Protein AF-A0A849IX38-F1 (afdb_monomer_lite)

Sequence (169 aa):
LVGFEVRELSSGSEIPSDTDAVIIASHGSDEEQWLEMAIANGVRYIALVASHKRGVAVLSSLAIDGDLKKLIRTPAGLDIGAKTPSEVAISIIAEVISTRPSSTATKSDEDSPIEQVPKVAIDPVCAMEVAMVEGSLQLKFDGRPYYFCGTGCKKAFAANPQSYLNREP

Radius of gyration: 24.04 Å; chains: 1; bounding box: 54×32×63 Å

Secondary structure (DSSP, 8-state):
-TT-------TTPPPPTT-SEEEE-STTSSHHHHHHHHHHTT-SEEEE-S-HHHHHHHHHH--S-HHHHTTEESS-S--S---SHHHHHHHHHHHHHHTS--TT-----TT-----PPPEEE-TTT--EEE--TT--EEEETTEEEE-SSHHHHHHHHH-HHHHHT---

pLDDT: mean 87.31, std 15.07, range [36.19, 97.81]

Foldseek 3Di:
DVVDDDDDDDPPDADDLPAQEDEADPVDPCLLVSLVRCLVSVRQYAEYQDAPVVLVVSLVPHPDDPVSSVRYDPNAFDPPVDDDPVSSVVRNVVVSVVSPDPPDPPPPPPDDDPPDDADWDALLQPRDIDGPDPPFDWDDDPNDIHTHPDPVSSVVCVVPVVVSVPDDD

Structure (mmCIF, N/CA/C/O backbone):
data_AF-A0A849IX38-F1
#
_entry.id   AF-A0A849IX38-F1
#
loop_
_atom_site.group_PDB
_atom_site.id
_atom_site.type_symbol
_atom_site.label_atom_id
_atom_site.label_alt_id
_atom_site.label_comp_id
_atom_site.label_asym_id
_atom_site.label_entity_id
_atom_site.label_seq_id
_atom_site.pdbx_PDB_ins_code
_atom_site.Cartn_x
_atom_site.Cartn_y
_atom_site.Cartn_z
_atom_site.occupancy
_atom_site.B_iso_or_equiv
_atom_site.auth_seq_id
_atom_site.auth_comp_id
_atom_site.auth_asym_id
_atom_site.auth_atom_id
_atom_site.pdbx_PDB_model_num
ATOM 1 N N . LEU A 1 1 ? 2.394 -9.273 8.186 1.00 62.62 1 LEU A N 1
ATOM 2 C CA . LEU A 1 1 ? 1.545 -8.060 8.065 1.00 62.62 1 LEU A CA 1
ATOM 3 C C . LEU A 1 1 ? 0.119 -8.433 8.470 1.00 62.62 1 LEU A C 1
ATOM 5 O O . LEU A 1 1 ? -0.212 -9.606 8.363 1.00 62.62 1 LEU A O 1
ATOM 9 N N . VAL A 1 2 ? -0.725 -7.507 8.940 1.00 73.12 2 VAL A N 1
ATOM 10 C CA . VAL A 1 2 ? -2.108 -7.846 9.347 1.00 73.12 2 VAL A CA 1
ATOM 11 C C . VAL A 1 2 ? -2.858 -8.507 8.183 1.00 73.12 2 VAL A C 1
ATOM 13 O O . VAL A 1 2 ? -3.144 -7.860 7.181 1.00 73.12 2 VAL A O 1
ATOM 16 N N . GLY A 1 3 ? -3.155 -9.803 8.312 1.00 81.12 3 GLY A N 1
ATOM 17 C CA . GLY A 1 3 ? -3.887 -10.577 7.306 1.00 81.12 3 GLY A CA 1
ATOM 18 C C . GLY A 1 3 ? -3.135 -10.864 6.000 1.00 81.12 3 GLY A C 1
ATOM 19 O O . GLY A 1 3 ? -3.795 -11.212 5.029 1.00 81.12 3 GLY A O 1
ATOM 20 N N . PHE A 1 4 ? -1.805 -10.714 5.962 1.00 85.81 4 PHE A N 1
ATOM 21 C CA . PHE A 1 4 ? -0.973 -11.072 4.805 1.00 85.81 4 PHE A CA 1
ATOM 22 C C . PHE A 1 4 ? 0.234 -11.909 5.231 1.00 85.81 4 PHE A C 1
ATOM 24 O O . PHE A 1 4 ? 0.953 -11.546 6.175 1.00 85.81 4 PHE A O 1
ATOM 31 N N . GLU A 1 5 ? 0.481 -12.984 4.484 1.00 92.25 5 GLU A N 1
ATOM 32 C CA . GLU A 1 5 ? 1.773 -13.664 4.460 1.00 92.25 5 GLU A CA 1
ATOM 33 C C . GLU A 1 5 ? 2.764 -12.792 3.681 1.00 92.25 5 GLU A C 1
ATOM 35 O O . GLU A 1 5 ? 2.448 -12.291 2.605 1.00 92.25 5 GLU A O 1
ATOM 40 N N . VAL A 1 6 ? 3.947 -12.561 4.247 1.00 93.00 6 VAL A N 1
ATOM 41 C CA . VAL A 1 6 ? 4.982 -11.730 3.622 1.00 93.00 6 VAL A CA 1
ATOM 42 C C . VAL A 1 6 ? 6.140 -12.636 3.254 1.00 93.00 6 VAL A C 1
ATOM 44 O O . VAL A 1 6 ? 6.674 -13.323 4.124 1.00 93.00 6 VAL A O 1
ATOM 47 N N . ARG A 1 7 ? 6.525 -12.617 1.980 1.00 94.44 7 ARG A N 1
ATOM 48 C CA . ARG A 1 7 ? 7.670 -13.357 1.450 1.00 94.44 7 ARG A CA 1
ATOM 49 C C . ARG A 1 7 ? 8.650 -12.350 0.856 1.00 94.44 7 ARG A C 1
ATOM 51 O O . ARG A 1 7 ? 8.250 -11.496 0.071 1.00 94.44 7 ARG A O 1
ATOM 58 N N . GLU A 1 8 ? 9.910 -12.426 1.266 1.00 93.31 8 GLU A N 1
ATOM 59 C CA . GLU A 1 8 ? 10.985 -11.637 0.665 1.00 93.31 8 GLU A CA 1
ATOM 60 C C . GLU A 1 8 ? 11.523 -12.392 -0.550 1.00 93.31 8 GLU A C 1
ATOM 62 O O . GLU A 1 8 ? 11.800 -13.590 -0.467 1.00 93.31 8 GLU A O 1
ATOM 67 N N . LEU A 1 9 ? 11.635 -11.698 -1.680 1.00 92.00 9 LEU A N 1
ATOM 68 C CA . LEU A 1 9 ? 12.158 -12.254 -2.921 1.00 92.00 9 LEU A CA 1
ATOM 69 C C . LEU A 1 9 ? 13.477 -11.569 -3.261 1.00 92.00 9 LEU A C 1
ATOM 71 O O . LEU A 1 9 ? 13.634 -10.362 -3.079 1.00 92.00 9 LEU A O 1
ATOM 75 N N . SER A 1 10 ? 14.416 -12.352 -3.774 1.00 88.25 10 SER A N 1
ATOM 76 C CA . SER A 1 10 ? 15.706 -11.882 -4.274 1.00 88.25 10 SER A CA 1
ATOM 77 C C . SER A 1 10 ? 15.795 -12.075 -5.784 1.00 88.25 10 SER A C 1
ATOM 79 O O . SER A 1 10 ? 15.059 -12.883 -6.360 1.00 88.25 10 SER A O 1
ATOM 81 N N . SER A 1 11 ? 16.691 -11.332 -6.436 1.00 83.44 11 SER A N 1
ATOM 82 C CA . SER A 1 11 ? 16.902 -11.386 -7.885 1.00 83.44 11 SER A CA 1
ATOM 83 C C . SER A 1 11 ? 17.037 -12.826 -8.395 1.00 83.44 11 SER A C 1
ATOM 85 O O . SER A 1 11 ? 17.760 -13.639 -7.819 1.00 83.44 11 SER A O 1
ATOM 87 N N . GLY A 1 12 ? 16.327 -13.137 -9.482 1.00 81.69 12 GLY A N 1
ATOM 88 C CA . GLY A 1 12 ? 16.260 -14.484 -10.057 1.00 81.69 12 GLY A CA 1
ATOM 89 C C . GLY A 1 12 ? 15.196 -15.403 -9.444 1.00 81.69 12 GLY A C 1
ATOM 90 O O . GLY A 1 12 ? 15.029 -16.518 -9.932 1.00 81.69 12 GLY A O 1
ATOM 91 N N . SER A 1 13 ? 14.465 -14.957 -8.418 1.00 89.06 13 SER A N 1
ATOM 92 C CA . SER A 1 13 ? 13.281 -15.667 -7.917 1.00 89.06 13 SER A CA 1
ATOM 93 C C . SER A 1 13 ? 12.065 -15.417 -8.816 1.00 89.06 13 SER A C 1
ATOM 95 O O . SER A 1 13 ? 11.981 -14.399 -9.500 1.00 89.06 13 SER A O 1
ATOM 97 N N . GLU A 1 14 ? 11.094 -16.326 -8.780 1.00 92.25 14 GLU A N 1
ATOM 98 C CA . GLU A 1 14 ? 9.798 -16.147 -9.441 1.00 92.25 14 GLU A CA 1
ATOM 99 C C . GLU A 1 14 ? 8.768 -15.540 -8.479 1.00 92.25 14 GLU A C 1
ATOM 101 O O . GLU A 1 14 ? 8.867 -15.702 -7.260 1.00 92.25 14 GLU A O 1
ATOM 106 N N . ILE A 1 15 ? 7.755 -14.860 -9.027 1.00 94.69 15 ILE A N 1
ATOM 107 C CA . ILE A 1 15 ? 6.598 -14.386 -8.257 1.00 94.69 15 ILE A CA 1
ATOM 108 C C . ILE A 1 15 ? 5.614 -15.556 -8.099 1.00 94.69 15 ILE A C 1
ATOM 110 O O . ILE A 1 15 ? 5.113 -16.055 -9.108 1.00 94.69 15 ILE A O 1
ATOM 114 N N . PRO A 1 16 ? 5.293 -15.992 -6.866 1.00 94.12 16 PRO A N 1
ATOM 115 C CA . PRO A 1 16 ? 4.299 -17.037 -6.645 1.00 94.12 16 PRO A CA 1
ATOM 116 C C . PRO A 1 16 ? 2.929 -16.673 -7.232 1.00 94.12 16 PRO A C 1
ATOM 118 O O . PRO A 1 16 ? 2.486 -15.529 -7.129 1.00 94.12 16 PRO A O 1
ATOM 121 N N . SER A 1 17 ? 2.213 -17.647 -7.795 1.00 91.06 17 SER A N 1
ATOM 122 C CA . SER A 1 17 ? 0.907 -17.417 -8.435 1.00 91.06 17 SER A CA 1
ATOM 123 C C . SER A 1 17 ? -0.204 -16.979 -7.469 1.00 91.06 17 SER A C 1
ATOM 125 O O . SER A 1 17 ? -1.232 -16.479 -7.910 1.00 91.06 17 SER A O 1
ATOM 127 N N . ASP A 1 18 ? -0.025 -17.191 -6.161 1.00 92.06 18 ASP A N 1
ATOM 128 C CA . ASP A 1 18 ? -0.932 -16.752 -5.092 1.00 92.06 18 ASP A CA 1
ATOM 129 C C . ASP A 1 18 ? -0.657 -15.310 -4.620 1.00 92.06 18 ASP A C 1
ATOM 131 O O . ASP A 1 18 ? -1.227 -14.859 -3.628 1.00 92.06 18 ASP A O 1
ATOM 135 N N . THR A 1 19 ? 0.217 -14.572 -5.311 1.00 94.62 19 THR A N 1
ATOM 136 C CA . THR A 1 19 ? 0.629 -13.226 -4.899 1.00 94.62 19 THR A CA 1
ATOM 137 C C . THR A 1 19 ? -0.455 -12.186 -5.176 1.00 94.62 19 THR A C 1
ATOM 139 O O . THR A 1 19 ? -0.725 -11.813 -6.317 1.00 94.62 19 THR A O 1
ATOM 142 N N . ASP A 1 20 ? -1.022 -11.632 -4.105 1.00 91.62 20 ASP A N 1
ATOM 143 C CA . ASP A 1 20 ? -2.007 -10.551 -4.191 1.00 91.62 20 ASP A CA 1
ATOM 144 C C . ASP A 1 20 ? -1.383 -9.177 -4.485 1.00 91.62 20 ASP A C 1
ATOM 146 O O . ASP A 1 20 ? -2.031 -8.318 -5.092 1.00 91.62 20 ASP A O 1
ATOM 150 N N . ALA A 1 21 ? -0.155 -8.955 -4.011 1.00 94.75 21 ALA A N 1
ATOM 151 C CA . ALA A 1 21 ? 0.528 -7.669 -4.043 1.00 94.75 21 ALA A CA 1
ATOM 152 C C . ALA A 1 21 ? 2.050 -7.837 -4.157 1.00 94.75 21 ALA A C 1
ATOM 154 O O . ALA A 1 21 ? 2.641 -8.644 -3.443 1.00 94.75 21 ALA A O 1
ATOM 155 N N . VAL A 1 22 ? 2.682 -7.017 -4.996 1.00 96.69 22 VAL A N 1
ATOM 156 C CA . VAL A 1 22 ? 4.139 -6.898 -5.130 1.00 96.69 22 VAL A CA 1
ATOM 157 C C . VAL A 1 22 ? 4.556 -5.474 -4.778 1.00 96.69 22 VAL A C 1
ATOM 159 O O . VAL A 1 22 ? 4.027 -4.500 -5.318 1.00 96.69 22 VAL A O 1
ATOM 162 N N . ILE A 1 23 ? 5.514 -5.359 -3.859 1.00 96.75 23 ILE A N 1
ATOM 163 C CA . ILE A 1 23 ? 6.077 -4.088 -3.397 1.00 96.75 23 ILE A CA 1
ATOM 164 C C . ILE A 1 23 ? 7.583 -4.145 -3.628 1.00 96.75 23 ILE A C 1
ATOM 166 O O . ILE A 1 23 ? 8.271 -4.982 -3.048 1.00 96.75 23 ILE A O 1
ATOM 170 N N . ILE A 1 24 ? 8.095 -3.246 -4.461 1.00 96.38 24 ILE A N 1
ATOM 171 C CA . ILE A 1 24 ? 9.511 -3.194 -4.825 1.00 96.38 24 ILE A CA 1
ATOM 172 C C . ILE A 1 24 ? 10.176 -2.079 -4.026 1.00 96.38 24 ILE A C 1
ATOM 174 O O . ILE A 1 24 ? 9.831 -0.906 -4.171 1.00 96.38 24 ILE A O 1
ATOM 178 N N . ALA A 1 25 ? 11.131 -2.456 -3.177 1.00 93.88 25 ALA A N 1
ATOM 179 C CA . ALA A 1 25 ? 11.898 -1.549 -2.321 1.00 93.88 25 ALA A CA 1
ATOM 180 C C . ALA A 1 25 ? 13.416 -1.794 -2.426 1.00 93.88 25 ALA A C 1
ATOM 182 O O . ALA A 1 25 ? 14.148 -1.640 -1.451 1.00 93.88 25 ALA A O 1
ATOM 183 N N . SER A 1 26 ? 13.897 -2.203 -3.605 1.00 85.31 26 SER A N 1
ATOM 184 C CA . SER A 1 26 ? 15.298 -2.591 -3.834 1.00 85.31 26 SER A CA 1
ATOM 185 C C . SER A 1 26 ? 16.253 -1.412 -4.048 1.00 85.31 26 SER A C 1
ATOM 187 O O . SER A 1 26 ? 17.461 -1.612 -4.157 1.00 85.31 26 SER A O 1
ATOM 189 N N . HIS A 1 27 ? 15.743 -0.177 -4.094 1.00 82.69 27 HIS A N 1
ATOM 190 C CA . HIS A 1 27 ? 16.533 1.043 -4.264 1.00 82.69 27 HIS A CA 1
ATOM 191 C C . HIS A 1 27 ? 17.410 1.079 -5.532 1.00 82.69 27 HIS A C 1
ATOM 193 O O . HIS A 1 27 ? 18.303 1.928 -5.618 1.00 82.69 27 HIS A O 1
ATOM 199 N N . GLY A 1 28 ? 17.077 0.330 -6.590 1.00 78.62 28 GLY A N 1
ATOM 200 C CA . GLY A 1 28 ? 17.652 0.493 -7.945 1.00 78.62 28 GLY A CA 1
ATOM 201 C C . GLY A 1 28 ? 18.206 -0.757 -8.581 1.00 78.62 28 GLY A C 1
ATOM 202 O O . GLY A 1 28 ? 18.700 -0.692 -9.701 1.00 78.62 28 GLY A O 1
ATOM 203 N N . SER A 1 29 ? 18.125 -1.872 -7.873 1.00 83.25 29 SER A N 1
ATOM 204 C CA . SER A 1 29 ? 18.523 -3.169 -8.396 1.00 83.25 29 SER A CA 1
ATOM 205 C C . SER A 1 29 ? 17.298 -3.882 -8.954 1.00 83.25 29 SER A C 1
ATOM 207 O O . SER A 1 29 ? 16.342 -4.124 -8.212 1.00 83.25 29 SER A O 1
ATOM 209 N N . ASP A 1 30 ? 17.342 -4.201 -10.248 1.00 86.00 30 ASP A N 1
ATOM 210 C CA . ASP A 1 30 ? 16.369 -5.034 -10.967 1.00 86.00 30 ASP A CA 1
ATOM 211 C C . ASP A 1 30 ? 14.899 -4.557 -10.878 1.00 86.00 30 ASP A C 1
ATOM 213 O O . ASP A 1 30 ? 13.972 -5.347 -11.052 1.00 86.00 30 ASP A O 1
ATOM 217 N N . GLU A 1 31 ? 14.661 -3.265 -10.608 1.00 92.94 31 GLU A N 1
ATOM 218 C CA . GLU A 1 31 ? 13.316 -2.698 -10.405 1.00 92.94 31 GLU A CA 1
ATOM 219 C C . GLU A 1 31 ? 12.434 -2.892 -11.646 1.00 92.94 31 GLU A C 1
ATOM 221 O O . GLU A 1 31 ? 11.286 -3.321 -11.529 1.00 92.94 31 GLU A O 1
ATOM 226 N N . GLU A 1 32 ? 12.978 -2.640 -12.838 1.00 94.12 32 GLU A N 1
ATOM 227 C CA . GLU A 1 32 ? 12.268 -2.804 -14.104 1.00 94.12 32 GLU A CA 1
ATOM 228 C C . GLU A 1 32 ? 11.833 -4.249 -14.345 1.00 94.12 32 GLU A C 1
ATOM 230 O O . GLU A 1 32 ? 10.673 -4.502 -14.667 1.00 94.12 32 GLU A O 1
ATOM 235 N N . GLN A 1 33 ? 12.737 -5.204 -14.115 1.00 93.19 33 GLN A N 1
ATOM 236 C CA . GLN A 1 33 ? 12.457 -6.624 -14.314 1.00 93.19 33 GLN A CA 1
ATOM 237 C C . GLN A 1 33 ? 11.328 -7.106 -13.392 1.00 93.19 33 GLN A C 1
ATOM 239 O O . GLN A 1 33 ? 10.430 -7.823 -13.837 1.00 93.19 33 GLN A O 1
ATOM 244 N N . TRP A 1 34 ? 11.338 -6.693 -12.122 1.00 95.06 34 TRP A N 1
ATOM 245 C CA . TRP A 1 34 ? 10.281 -7.043 -11.171 1.00 95.06 34 TRP A CA 1
ATOM 246 C C . TRP A 1 34 ? 8.930 -6.423 -11.534 1.00 95.06 34 TRP A C 1
ATOM 248 O O . TRP A 1 34 ? 7.903 -7.092 -11.408 1.00 95.06 34 TRP A O 1
ATOM 258 N N . LEU A 1 35 ? 8.916 -5.172 -12.007 1.00 96.00 35 LEU A N 1
ATOM 259 C CA . LEU A 1 35 ? 7.692 -4.497 -12.447 1.00 96.00 35 LEU A CA 1
ATOM 260 C C . LEU A 1 35 ? 7.066 -5.201 -13.654 1.00 96.00 35 LEU A C 1
ATOM 262 O O . LEU A 1 35 ? 5.869 -5.490 -13.649 1.00 96.00 35 LEU A O 1
ATOM 266 N N . GLU A 1 36 ? 7.874 -5.521 -14.664 1.00 95.31 36 GLU A N 1
ATOM 267 C CA . GLU A 1 36 ? 7.417 -6.230 -15.862 1.00 95.31 36 GLU A CA 1
ATOM 268 C C . GLU A 1 36 ? 6.914 -7.640 -15.522 1.00 95.31 36 GLU A C 1
ATOM 270 O O . GLU A 1 36 ? 5.844 -8.044 -15.981 1.00 95.31 36 GLU A O 1
ATOM 275 N N . MET A 1 37 ? 7.625 -8.361 -14.648 1.00 95.25 37 MET A N 1
ATOM 276 C CA . MET A 1 37 ? 7.223 -9.693 -14.193 1.00 95.25 37 MET A CA 1
ATOM 277 C C . MET A 1 37 ? 5.910 -9.667 -13.400 1.00 95.25 37 MET A C 1
ATOM 279 O O . MET A 1 37 ? 5.061 -10.539 -13.588 1.00 95.25 37 MET A O 1
ATOM 283 N N . ALA A 1 38 ? 5.710 -8.677 -12.526 1.00 96.12 38 ALA A N 1
ATOM 284 C CA . ALA A 1 38 ? 4.476 -8.549 -11.755 1.00 96.12 38 ALA A CA 1
ATOM 285 C C . ALA A 1 38 ? 3.266 -8.263 -12.661 1.00 96.12 38 ALA A C 1
ATOM 287 O O . ALA A 1 38 ? 2.199 -8.846 -12.464 1.00 96.12 38 ALA A O 1
ATOM 288 N N . ILE A 1 39 ? 3.446 -7.430 -13.693 1.00 95.88 39 ILE A N 1
ATOM 289 C CA . ILE A 1 39 ? 2.411 -7.166 -14.702 1.00 95.88 39 ILE A CA 1
ATOM 290 C C . ILE A 1 39 ? 2.105 -8.428 -15.507 1.00 95.88 39 ILE A C 1
ATOM 292 O O . ILE A 1 39 ? 0.937 -8.773 -15.676 1.00 95.88 39 ILE A O 1
ATOM 296 N N . ALA A 1 40 ? 3.135 -9.140 -15.972 1.00 94.31 40 ALA A N 1
ATOM 297 C CA . ALA A 1 40 ? 2.970 -10.367 -16.749 1.00 94.31 40 ALA A CA 1
ATOM 298 C C . ALA A 1 40 ? 2.216 -11.462 -15.971 1.00 94.31 40 ALA A C 1
ATOM 300 O O . ALA A 1 40 ? 1.430 -12.202 -16.560 1.00 94.31 40 ALA A O 1
ATOM 301 N N . ASN A 1 41 ? 2.405 -11.528 -14.650 1.00 95.12 41 ASN A N 1
ATOM 302 C CA . ASN A 1 41 ? 1.683 -12.446 -13.764 1.00 95.12 41 ASN A CA 1
ATOM 303 C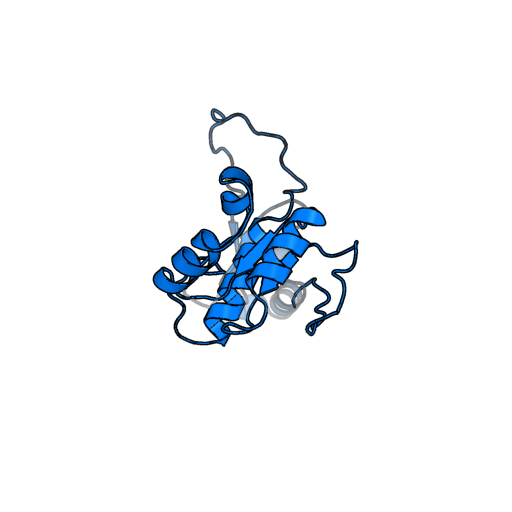 C . ASN A 1 41 ? 0.289 -11.945 -13.345 1.00 95.12 41 ASN A C 1
ATOM 305 O O . ASN A 1 41 ? -0.406 -12.631 -12.599 1.00 95.12 41 ASN A O 1
ATOM 309 N N . GLY A 1 42 ? -0.137 -10.762 -13.800 1.00 93.50 42 GLY A N 1
ATOM 310 C CA . GLY A 1 42 ? -1.451 -10.209 -13.475 1.00 93.50 42 GLY A CA 1
ATOM 311 C C . GLY A 1 42 ? -1.633 -9.889 -11.990 1.00 93.50 42 GLY A C 1
ATOM 312 O O . GLY A 1 42 ? -2.751 -9.977 -11.476 1.00 93.50 42 GLY A O 1
ATOM 313 N N . VAL A 1 43 ? -0.551 -9.535 -11.286 1.00 94.88 43 VAL A N 1
ATOM 314 C CA . VAL A 1 43 ? -0.614 -9.169 -9.865 1.00 94.88 43 VAL A CA 1
ATOM 315 C C . VAL A 1 43 ? -1.522 -7.950 -9.695 1.00 94.88 43 VAL A C 1
ATOM 317 O O . VAL A 1 43 ? -1.387 -6.947 -10.394 1.00 94.88 43 VAL A O 1
ATOM 320 N N . ARG A 1 44 ? -2.457 -8.026 -8.741 1.00 91.44 44 ARG A N 1
ATOM 321 C CA . ARG A 1 44 ? -3.507 -7.005 -8.569 1.00 91.44 44 ARG A CA 1
ATOM 322 C C . ARG A 1 44 ? -2.974 -5.665 -8.081 1.00 91.44 44 ARG A C 1
ATOM 324 O O . ARG A 1 44 ? -3.509 -4.621 -8.441 1.00 91.44 44 ARG A O 1
ATOM 331 N N . TYR A 1 45 ? -1.958 -5.705 -7.230 1.00 94.88 45 TYR A N 1
ATOM 332 C CA . TYR A 1 45 ? -1.330 -4.521 -6.673 1.00 94.88 45 TYR A CA 1
ATOM 333 C C . TYR A 1 45 ? 0.171 -4.554 -6.946 1.00 94.88 45 TYR A C 1
ATOM 335 O O . TYR A 1 45 ? 0.865 -5.462 -6.495 1.00 94.88 45 TYR A O 1
ATOM 343 N N . ILE A 1 46 ? 0.676 -3.554 -7.664 1.00 97.31 46 ILE A N 1
ATOM 344 C CA . ILE A 1 46 ? 2.090 -3.441 -8.027 1.00 97.31 46 ILE A CA 1
ATOM 345 C C . ILE A 1 46 ? 2.550 -2.047 -7.620 1.00 97.31 46 ILE A C 1
ATOM 347 O O . ILE A 1 46 ? 1.993 -1.055 -8.091 1.00 97.31 46 ILE A O 1
ATOM 351 N N . ALA A 1 47 ? 3.544 -1.951 -6.739 1.00 97.50 47 ALA A N 1
ATOM 352 C CA . ALA A 1 47 ? 4.018 -0.661 -6.251 1.00 97.50 47 ALA A CA 1
ATOM 353 C C . ALA A 1 47 ? 5.541 -0.578 -6.144 1.00 97.50 47 ALA A C 1
ATOM 355 O O . ALA A 1 47 ? 6.211 -1.537 -5.763 1.00 97.50 47 ALA A O 1
ATOM 356 N N . LEU A 1 48 ? 6.071 0.611 -6.428 1.00 97.81 48 LEU A N 1
ATOM 357 C CA . LEU A 1 48 ? 7.486 0.948 -6.324 1.00 97.81 48 LEU A CA 1
ATOM 358 C C . LEU A 1 48 ? 7.708 1.986 -5.219 1.00 97.81 48 LEU A C 1
ATOM 360 O O . LEU A 1 48 ? 7.217 3.120 -5.293 1.00 97.81 48 LEU A O 1
ATOM 364 N N . VAL A 1 49 ? 8.510 1.614 -4.220 1.00 96.62 49 VAL A N 1
ATOM 365 C CA . VAL A 1 49 ? 8.954 2.496 -3.137 1.00 96.62 49 VAL A CA 1
ATOM 366 C C . VAL A 1 49 ? 10.067 3.407 -3.658 1.00 96.62 49 VAL A C 1
ATOM 368 O O . VAL A 1 49 ? 11.251 3.077 -3.637 1.00 96.62 49 VAL A O 1
ATOM 371 N N . ALA A 1 50 ? 9.677 4.582 -4.142 1.00 94.81 50 ALA A N 1
ATOM 372 C CA . ALA A 1 50 ? 10.582 5.584 -4.688 1.00 94.81 50 ALA A CA 1
ATOM 373 C C . ALA A 1 50 ? 10.009 6.996 -4.506 1.00 94.81 50 ALA A C 1
ATOM 375 O O . ALA A 1 50 ? 8.809 7.175 -4.317 1.00 94.81 50 ALA A O 1
ATOM 376 N N . SER A 1 51 ? 10.860 8.021 -4.601 1.00 92.69 51 SER A N 1
ATOM 377 C CA . SER A 1 51 ? 10.382 9.405 -4.715 1.00 92.69 51 SER A CA 1
ATOM 378 C C . SER A 1 51 ? 9.671 9.621 -6.053 1.00 92.69 51 SER A C 1
ATOM 380 O O . SER A 1 51 ? 9.986 8.937 -7.024 1.00 92.69 51 SER A O 1
ATOM 382 N N . HIS A 1 52 ? 8.794 10.625 -6.155 1.00 92.75 52 HIS A N 1
ATOM 383 C CA . HIS A 1 52 ? 8.098 10.952 -7.411 1.00 92.75 52 HIS A CA 1
ATOM 384 C C . HIS A 1 52 ? 9.045 11.060 -8.613 1.00 92.75 52 HIS A C 1
ATOM 386 O O . HIS A 1 52 ? 8.815 10.447 -9.651 1.00 92.75 52 HIS A O 1
ATOM 392 N N . LYS A 1 53 ? 10.150 11.801 -8.459 1.00 94.94 53 LYS A N 1
ATOM 393 C CA . LYS A 1 53 ? 11.144 11.983 -9.527 1.00 94.94 53 LYS A CA 1
ATOM 394 C C . LYS A 1 53 ? 11.718 10.645 -9.998 1.00 94.94 53 LYS A C 1
ATOM 396 O O . LYS A 1 53 ? 11.886 10.435 -11.194 1.00 94.94 53 LYS A O 1
ATOM 401 N N . ARG A 1 54 ? 12.039 9.760 -9.054 1.00 94.38 54 ARG A N 1
ATOM 402 C CA . ARG A 1 54 ? 12.620 8.452 -9.348 1.00 94.38 54 ARG A CA 1
ATOM 403 C C . ARG A 1 54 ? 11.583 7.496 -9.933 1.00 94.38 54 ARG A C 1
ATOM 405 O O . ARG A 1 54 ? 11.884 6.850 -10.925 1.00 94.38 54 ARG A O 1
ATOM 412 N N . GLY A 1 55 ? 10.375 7.459 -9.379 1.00 95.06 55 GLY A N 1
ATOM 413 C CA . GLY A 1 55 ? 9.273 6.659 -9.908 1.00 95.06 55 GLY A CA 1
ATOM 414 C C . GLY A 1 55 ? 8.986 6.985 -11.372 1.00 95.06 55 GLY A C 1
ATOM 415 O O . GLY A 1 55 ? 8.938 6.085 -12.201 1.00 95.06 55 GLY A O 1
ATOM 416 N N . VAL A 1 56 ? 8.920 8.274 -11.726 1.00 94.81 56 VAL A N 1
ATOM 417 C CA . VAL A 1 56 ? 8.761 8.712 -13.125 1.00 94.81 56 VAL A CA 1
ATOM 418 C C . VAL A 1 56 ? 9.917 8.235 -14.008 1.00 94.81 56 VAL A C 1
ATOM 420 O O . VAL A 1 56 ? 9.678 7.797 -15.132 1.00 94.81 56 VAL A O 1
ATOM 423 N N . ALA A 1 57 ? 11.158 8.300 -13.517 1.00 95.12 57 ALA A N 1
ATOM 424 C CA . ALA A 1 57 ? 12.323 7.842 -14.271 1.00 95.12 57 ALA A CA 1
ATOM 425 C C . ALA A 1 57 ? 12.269 6.330 -14.553 1.00 95.12 57 ALA A C 1
ATOM 427 O O . ALA A 1 57 ? 12.440 5.937 -15.703 1.00 95.12 57 ALA A O 1
ATOM 428 N N . VAL A 1 58 ? 11.955 5.513 -13.541 1.00 95.62 58 VAL A N 1
ATOM 429 C CA . VAL A 1 58 ? 11.816 4.052 -13.687 1.00 95.62 58 VAL A CA 1
ATOM 430 C C . VAL A 1 58 ? 10.643 3.709 -14.606 1.00 95.62 58 VAL A C 1
ATOM 432 O O . VAL A 1 58 ? 10.793 2.952 -15.552 1.00 95.62 58 VAL A O 1
ATOM 435 N N . LEU A 1 59 ? 9.472 4.329 -14.432 1.00 95.69 59 LEU A N 1
ATOM 436 C CA . LEU A 1 59 ? 8.342 4.085 -15.338 1.00 95.69 59 LEU A CA 1
ATOM 437 C C . LEU A 1 59 ? 8.660 4.462 -16.792 1.00 95.69 59 LEU A C 1
ATOM 439 O O . LEU A 1 59 ? 8.153 3.837 -17.726 1.00 95.69 59 LEU A O 1
ATOM 443 N N . SER A 1 60 ? 9.501 5.475 -17.004 1.00 94.50 60 SER A N 1
ATOM 444 C CA . SER A 1 60 ? 9.924 5.887 -18.344 1.00 94.50 60 SER A CA 1
ATOM 445 C C . SER A 1 60 ? 10.885 4.888 -18.996 1.00 94.50 60 SER A C 1
ATOM 447 O O . SER A 1 60 ? 10.856 4.779 -20.219 1.00 94.50 60 SER A O 1
ATOM 449 N N . SER A 1 61 ? 11.689 4.149 -18.218 1.00 94.06 61 SER A N 1
ATOM 450 C CA . SER A 1 61 ? 12.616 3.129 -18.735 1.00 94.06 61 SER A CA 1
ATOM 451 C C . SER A 1 61 ? 11.938 1.800 -19.087 1.00 94.06 61 SER A C 1
ATOM 453 O O . SER A 1 61 ? 12.465 1.083 -19.934 1.00 94.06 61 SER A O 1
ATOM 455 N N . LEU A 1 62 ? 10.770 1.487 -18.506 1.00 94.81 62 LEU A N 1
ATOM 456 C CA . LEU A 1 62 ? 10.052 0.231 -18.780 1.00 94.81 62 LEU A CA 1
ATOM 457 C C . LEU A 1 62 ? 9.653 0.088 -20.254 1.00 94.81 62 LEU A C 1
ATOM 459 O O . LEU A 1 62 ? 9.052 1.004 -20.836 1.00 94.81 62 LEU A O 1
ATOM 463 N N . ALA A 1 63 ? 9.868 -1.106 -20.807 1.00 91.38 63 ALA A N 1
ATOM 464 C CA . ALA A 1 63 ? 9.564 -1.456 -22.194 1.00 91.38 63 ALA A CA 1
ATOM 465 C C . ALA A 1 63 ? 8.140 -2.024 -22.361 1.00 91.38 63 ALA A C 1
ATOM 467 O O . ALA A 1 63 ? 7.913 -2.977 -23.105 1.00 91.38 63 ALA A O 1
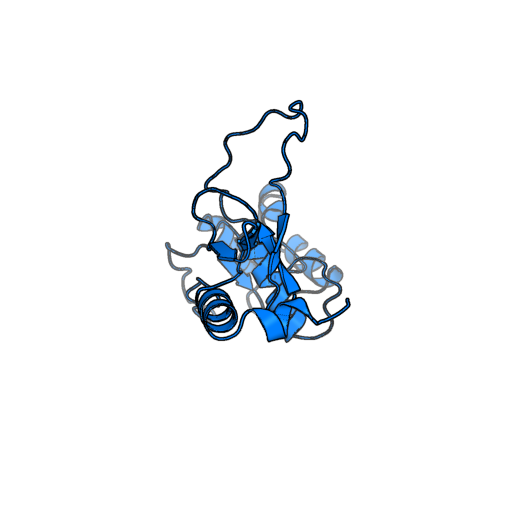ATOM 468 N N . ILE A 1 64 ? 7.166 -1.429 -21.667 1.00 92.81 64 ILE A N 1
ATOM 469 C CA . ILE A 1 64 ? 5.758 -1.855 -21.664 1.00 92.81 64 ILE A CA 1
ATOM 470 C C . ILE A 1 64 ? 4.826 -0.748 -22.153 1.00 92.81 64 ILE A C 1
ATOM 472 O O . ILE A 1 64 ? 5.185 0.433 -22.164 1.00 92.81 64 ILE A O 1
ATOM 476 N N . ASP A 1 65 ? 3.608 -1.138 -22.524 1.00 92.62 65 ASP A N 1
ATOM 477 C CA . ASP A 1 65 ? 2.562 -0.213 -22.951 1.00 92.62 65 ASP A CA 1
ATOM 478 C C . ASP A 1 65 ? 2.208 0.827 -21.869 1.00 92.62 65 ASP A C 1
ATOM 480 O O . ASP A 1 65 ? 2.259 0.558 -20.666 1.00 92.62 65 ASP A O 1
ATOM 484 N N . GLY A 1 66 ? 1.838 2.034 -22.304 1.00 90.56 66 GLY A N 1
ATOM 485 C CA . GLY A 1 66 ? 1.523 3.152 -21.417 1.00 90.56 66 GLY A CA 1
ATOM 486 C C . GLY A 1 66 ? 0.329 2.901 -20.493 1.00 90.56 66 GLY A C 1
ATOM 487 O O . GLY A 1 66 ? 0.330 3.402 -19.368 1.00 90.56 66 GLY A O 1
ATOM 488 N N . ASP A 1 67 ? -0.660 2.113 -20.914 1.00 93.00 67 ASP A N 1
ATOM 489 C CA . ASP A 1 67 ? -1.792 1.745 -20.062 1.00 93.00 67 ASP A CA 1
ATOM 490 C C . ASP A 1 67 ? -1.380 0.740 -18.984 1.00 93.00 67 ASP A C 1
ATOM 492 O O . ASP A 1 67 ? -1.822 0.859 -17.842 1.00 93.00 67 ASP A O 1
ATOM 496 N N . LEU A 1 68 ? -0.454 -0.174 -19.292 1.00 93.88 68 LEU A N 1
ATOM 497 C CA . LEU A 1 68 ? 0.115 -1.087 -18.296 1.00 93.88 68 LEU A CA 1
ATOM 498 C C . LEU A 1 68 ? 0.938 -0.335 -17.243 1.00 93.88 68 LEU A C 1
ATOM 500 O O . LEU A 1 68 ? 0.873 -0.671 -16.062 1.00 93.88 68 LEU A O 1
ATOM 504 N N . LYS A 1 69 ? 1.642 0.740 -17.626 1.00 95.12 69 LYS A N 1
ATOM 505 C CA . LYS A 1 69 ? 2.369 1.596 -16.667 1.00 95.12 69 LYS A CA 1
ATOM 506 C C . LYS A 1 69 ? 1.447 2.220 -15.616 1.00 95.12 69 LYS A C 1
ATOM 508 O O . LYS A 1 69 ? 1.885 2.425 -14.489 1.00 95.12 69 LYS A O 1
ATOM 513 N N . LYS A 1 70 ? 0.174 2.485 -15.944 1.00 94.19 70 LYS A N 1
ATOM 514 C CA . LYS A 1 70 ? -0.815 3.043 -14.998 1.00 94.19 70 LYS A CA 1
ATOM 515 C C . LYS A 1 70 ? -1.198 2.066 -13.883 1.00 94.19 70 LYS A C 1
ATOM 517 O O . LYS A 1 70 ? -1.752 2.498 -12.877 1.00 94.19 70 LYS A O 1
ATOM 522 N N . LEU A 1 71 ? -0.918 0.771 -14.051 1.00 94.25 71 LEU A N 1
ATOM 523 C CA . LEU A 1 71 ? -1.148 -0.243 -13.019 1.00 94.25 71 LEU A CA 1
ATOM 524 C C . LEU A 1 71 ? -0.096 -0.182 -11.900 1.00 94.25 71 LEU A C 1
ATOM 526 O O . LEU A 1 71 ? -0.336 -0.698 -10.810 1.00 94.25 71 LEU A O 1
ATOM 530 N N . ILE A 1 72 ? 1.054 0.453 -12.153 1.00 96.81 72 ILE A N 1
ATOM 531 C CA . ILE A 1 72 ? 2.144 0.581 -11.188 1.00 96.81 72 ILE A CA 1
ATOM 532 C C . ILE A 1 72 ? 1.927 1.829 -10.333 1.00 96.81 72 ILE A C 1
ATOM 534 O O . ILE A 1 72 ? 1.854 2.950 -10.839 1.00 96.81 72 ILE A O 1
ATOM 538 N N . ARG A 1 73 ? 1.903 1.650 -9.012 1.00 96.44 73 ARG A N 1
ATOM 539 C CA . ARG A 1 73 ? 1.820 2.753 -8.050 1.00 96.44 73 ARG A CA 1
ATOM 540 C C . ARG A 1 73 ? 3.207 3.246 -7.662 1.00 96.44 73 ARG A C 1
ATOM 542 O O . ARG A 1 73 ? 4.032 2.481 -7.164 1.00 96.44 73 ARG A O 1
ATOM 549 N N . THR A 1 74 ? 3.478 4.530 -7.876 1.00 95.81 74 THR A N 1
ATOM 550 C CA . THR A 1 74 ? 4.712 5.163 -7.401 1.00 95.81 74 THR A CA 1
ATOM 551 C C . THR A 1 74 ? 4.503 6.664 -7.147 1.00 95.81 74 THR A C 1
ATOM 553 O O . THR A 1 74 ? 4.010 7.363 -8.038 1.00 95.81 74 THR A O 1
ATOM 556 N N . PRO A 1 75 ? 4.877 7.195 -5.967 1.00 95.69 75 PRO A N 1
ATOM 557 C CA . PRO A 1 75 ? 5.377 6.494 -4.779 1.00 95.69 75 PRO A CA 1
ATOM 558 C C . PRO A 1 75 ? 4.388 5.458 -4.234 1.00 95.69 75 PRO A C 1
ATOM 560 O O . PRO A 1 75 ? 3.182 5.625 -4.372 1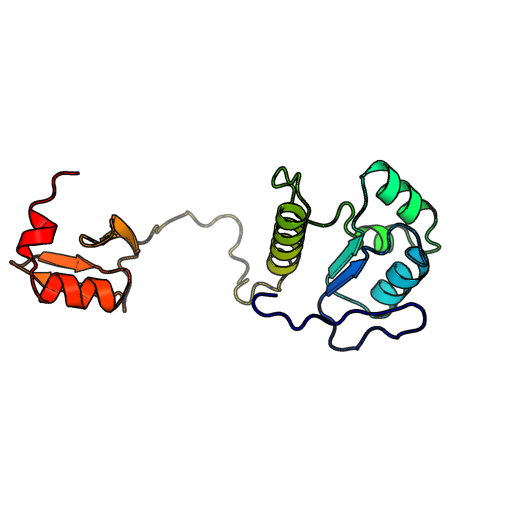.00 95.69 75 PRO A O 1
ATOM 563 N N . ALA A 1 76 ? 4.901 4.374 -3.656 1.00 96.38 76 ALA A N 1
ATOM 564 C CA . ALA A 1 76 ? 4.065 3.376 -2.998 1.00 96.38 76 ALA A CA 1
ATOM 565 C C . ALA A 1 76 ? 3.448 3.936 -1.705 1.00 96.38 76 ALA A C 1
ATOM 567 O O . ALA A 1 76 ? 4.145 4.563 -0.903 1.00 96.38 76 ALA A O 1
ATOM 568 N N . GLY A 1 77 ? 2.179 3.615 -1.465 1.00 95.69 77 GLY A N 1
ATOM 569 C CA . GLY A 1 77 ? 1.431 3.982 -0.273 1.00 95.69 77 GLY A CA 1
ATOM 570 C C . GLY A 1 77 ? 0.563 5.227 -0.437 1.00 95.69 77 GLY A C 1
ATOM 571 O O . GLY A 1 77 ? 0.823 6.104 -1.257 1.00 95.69 77 GLY A O 1
ATOM 572 N N . LEU A 1 78 ? -0.474 5.316 0.399 1.00 95.69 78 LEU A N 1
ATOM 573 C CA . LEU A 1 78 ? -1.338 6.497 0.476 1.00 95.69 78 LEU A CA 1
ATOM 574 C C . LEU A 1 78 ? -0.569 7.716 1.008 1.00 95.69 78 LEU A C 1
ATOM 576 O O . LEU A 1 78 ? 0.296 7.588 1.878 1.00 95.69 78 LEU A O 1
ATOM 580 N N . ASP A 1 79 ? -0.933 8.916 0.556 1.00 95.00 79 ASP A N 1
ATOM 581 C CA . ASP A 1 79 ? -0.380 10.147 1.123 1.00 95.00 79 ASP A CA 1
ATOM 582 C C . ASP A 1 79 ? -0.990 10.430 2.504 1.00 95.00 79 ASP A C 1
ATOM 584 O O . ASP A 1 79 ? -2.039 11.056 2.644 1.00 95.00 79 ASP A O 1
ATOM 588 N N . ILE A 1 80 ? -0.321 9.917 3.534 1.00 95.81 80 ILE A N 1
ATOM 589 C CA . ILE A 1 80 ? -0.632 10.172 4.946 1.00 95.81 80 ILE A CA 1
ATOM 590 C C . ILE A 1 80 ? 0.364 11.155 5.583 1.00 95.81 80 ILE A C 1
ATOM 592 O O . ILE A 1 80 ? 0.424 11.264 6.807 1.00 95.81 80 ILE A O 1
ATOM 596 N N . GLY A 1 81 ? 1.201 11.824 4.778 1.00 94.88 81 GLY A N 1
ATOM 597 C CA . GLY A 1 81 ? 2.288 12.671 5.277 1.00 94.88 81 GLY A CA 1
ATOM 598 C C . GLY A 1 81 ? 3.435 11.902 5.950 1.00 94.88 81 GLY A C 1
ATOM 599 O O . GLY A 1 81 ? 4.087 12.446 6.842 1.00 94.88 81 GLY A O 1
ATOM 600 N N . ALA A 1 82 ? 3.673 10.648 5.545 1.00 95.44 82 ALA A N 1
ATOM 601 C CA . ALA A 1 82 ? 4.698 9.771 6.115 1.00 95.44 82 ALA A CA 1
ATOM 602 C C . ALA A 1 82 ? 6.122 10.350 5.985 1.00 95.44 82 ALA A C 1
ATOM 604 O O . ALA A 1 82 ? 6.523 10.833 4.926 1.00 95.44 82 ALA A O 1
ATOM 605 N N . LYS A 1 83 ? 6.911 10.264 7.061 1.00 93.88 83 LYS A N 1
ATOM 606 C CA . LYS A 1 83 ? 8.300 10.755 7.156 1.00 93.88 83 LYS A CA 1
ATOM 607 C C . LYS A 1 83 ? 9.285 9.694 7.629 1.00 93.88 83 LYS A C 1
ATOM 609 O O . LYS A 1 83 ? 10.479 9.809 7.364 1.00 93.88 83 LYS A O 1
ATOM 614 N N . THR A 1 84 ? 8.810 8.681 8.343 1.00 96.12 84 THR A N 1
ATOM 615 C CA . THR A 1 84 ? 9.636 7.582 8.854 1.00 96.12 84 THR A CA 1
ATOM 616 C C . THR A 1 84 ? 9.394 6.288 8.072 1.00 96.12 84 THR A C 1
ATOM 618 O O . THR A 1 84 ? 8.315 6.111 7.504 1.00 96.12 84 THR A O 1
ATOM 621 N N . PRO A 1 85 ? 10.343 5.332 8.070 1.00 94.12 85 PRO A N 1
ATOM 622 C CA . PRO A 1 85 ? 10.136 4.032 7.428 1.00 94.12 85 PRO A CA 1
ATOM 623 C C . PRO A 1 85 ? 8.886 3.296 7.931 1.00 94.12 85 PRO A C 1
ATOM 625 O O . PRO A 1 85 ? 8.172 2.688 7.141 1.00 94.12 85 PRO A O 1
ATOM 628 N N . SER A 1 86 ? 8.582 3.392 9.229 1.00 95.44 86 SER A N 1
ATOM 629 C CA . SER A 1 86 ? 7.385 2.781 9.817 1.00 95.44 86 SER A CA 1
ATOM 630 C C . SER A 1 86 ? 6.093 3.427 9.311 1.00 95.44 86 SER A C 1
ATOM 632 O O . SER A 1 86 ? 5.130 2.720 9.027 1.00 95.44 86 SER A O 1
ATOM 634 N N . GLU A 1 87 ? 6.066 4.754 9.160 1.00 96.81 87 GLU A N 1
ATOM 635 C CA . GLU A 1 87 ? 4.915 5.462 8.582 1.00 96.81 87 GLU A CA 1
ATOM 636 C C . GLU A 1 87 ? 4.733 5.113 7.099 1.00 96.81 87 GLU A C 1
ATOM 638 O O . GLU A 1 87 ? 3.607 4.887 6.665 1.00 96.81 87 GLU A O 1
ATOM 643 N N . VAL A 1 88 ? 5.828 4.989 6.338 1.00 95.25 88 VAL A N 1
ATOM 644 C CA . VAL A 1 88 ? 5.791 4.528 4.938 1.00 95.25 88 VAL A CA 1
ATOM 645 C C . VAL A 1 88 ? 5.270 3.091 4.851 1.00 95.25 88 VAL A C 1
ATOM 647 O O . VAL A 1 88 ? 4.432 2.779 4.013 1.00 95.25 88 VAL A O 1
ATOM 650 N N . ALA A 1 89 ? 5.701 2.200 5.745 1.00 94.44 89 ALA A N 1
ATOM 651 C CA . ALA A 1 89 ? 5.176 0.839 5.781 1.00 94.44 89 ALA A CA 1
ATOM 652 C C . ALA A 1 89 ? 3.657 0.828 6.038 1.00 94.44 89 ALA A C 1
ATOM 654 O O . ALA A 1 89 ? 2.924 0.117 5.352 1.00 94.44 89 ALA A O 1
ATOM 655 N N . ILE A 1 90 ? 3.169 1.646 6.979 1.00 95.94 90 ILE A N 1
ATOM 656 C CA . ILE A 1 90 ? 1.731 1.781 7.256 1.00 95.94 90 ILE A CA 1
ATOM 657 C C . ILE A 1 90 ? 0.984 2.322 6.032 1.00 95.94 90 ILE A C 1
ATOM 659 O O . ILE A 1 90 ? -0.081 1.796 5.703 1.00 95.94 90 ILE A O 1
ATOM 663 N N . SER A 1 91 ? 1.528 3.324 5.336 1.00 96.81 91 SER A N 1
ATOM 664 C CA . SER A 1 91 ? 0.873 3.906 4.161 1.00 96.81 91 SER A CA 1
ATOM 665 C C . SER A 1 91 ? 0.731 2.909 3.009 1.00 96.81 91 SER A C 1
ATOM 667 O O . SER A 1 91 ? -0.322 2.860 2.371 1.00 96.81 91 SER A O 1
ATOM 669 N N . ILE A 1 92 ? 1.749 2.072 2.784 1.00 95.56 92 ILE A N 1
ATOM 670 C CA . ILE A 1 92 ? 1.734 0.998 1.781 1.00 95.56 92 ILE A CA 1
ATOM 671 C C . ILE A 1 92 ? 0.699 -0.062 2.151 1.00 95.56 92 ILE A C 1
ATOM 673 O O . ILE A 1 92 ? -0.091 -0.477 1.309 1.00 95.56 92 ILE A O 1
ATOM 677 N N . ILE A 1 93 ? 0.651 -0.479 3.417 1.00 94.12 93 ILE A N 1
ATOM 678 C CA . ILE A 1 93 ? -0.325 -1.473 3.883 1.00 94.12 93 ILE A CA 1
ATOM 679 C C . ILE A 1 93 ? -1.752 -0.957 3.723 1.00 94.12 93 ILE A C 1
ATOM 681 O O . ILE A 1 93 ? -2.622 -1.691 3.255 1.00 94.12 93 ILE A O 1
ATOM 685 N N . ALA A 1 94 ? -1.992 0.300 4.100 1.00 94.12 94 ALA A N 1
ATOM 686 C CA . ALA A 1 94 ? -3.288 0.942 3.936 1.00 94.12 94 ALA A CA 1
ATOM 687 C C . ALA A 1 94 ? -3.711 0.971 2.460 1.00 94.12 94 ALA A C 1
ATOM 689 O O . ALA A 1 94 ? -4.872 0.705 2.145 1.00 94.12 94 ALA A O 1
ATOM 690 N N . GLU A 1 95 ? -2.766 1.222 1.553 1.00 94.50 95 GLU A N 1
ATOM 691 C CA . GLU A 1 95 ? -3.019 1.193 0.117 1.00 94.50 95 GLU A CA 1
ATOM 692 C C . GLU A 1 95 ? -3.339 -0.218 -0.396 1.00 94.50 95 GLU A C 1
ATOM 694 O O . GLU A 1 95 ? -4.349 -0.406 -1.068 1.00 94.50 95 GLU A O 1
ATOM 699 N N . VAL A 1 96 ? -2.559 -1.235 -0.018 1.00 92.81 96 VAL A N 1
ATOM 700 C CA . VAL A 1 96 ? -2.838 -2.634 -0.390 1.00 92.81 96 VAL A CA 1
ATOM 701 C C . VAL A 1 96 ? -4.235 -3.050 0.082 1.00 92.81 96 VAL A C 1
ATOM 703 O O . VAL A 1 96 ? -5.006 -3.631 -0.684 1.00 92.81 96 VAL A O 1
ATOM 706 N N . ILE A 1 97 ? -4.602 -2.725 1.326 1.00 91.19 97 ILE A N 1
ATOM 707 C CA . ILE A 1 97 ? -5.920 -3.052 1.886 1.00 91.19 97 ILE A CA 1
ATOM 708 C C . ILE A 1 97 ? -7.043 -2.328 1.133 1.00 91.19 97 ILE A C 1
ATOM 710 O O . ILE A 1 97 ? -8.081 -2.944 0.891 1.00 91.19 97 ILE A O 1
ATOM 714 N N . SER A 1 98 ? -6.848 -1.068 0.727 1.00 88.94 98 SER A N 1
ATOM 715 C CA . SER A 1 98 ? -7.876 -0.300 0.006 1.00 88.94 98 SER A CA 1
ATOM 716 C C . SER A 1 98 ? -8.161 -0.837 -1.400 1.00 88.94 98 SER A C 1
ATOM 718 O O . SER A 1 98 ? -9.246 -0.614 -1.930 1.00 88.94 98 SER A O 1
ATOM 720 N N . THR A 1 99 ? -7.227 -1.596 -1.984 1.00 85.44 99 THR A N 1
ATOM 721 C CA . THR A 1 99 ? -7.419 -2.270 -3.281 1.00 85.44 99 THR A CA 1
ATOM 722 C C . THR A 1 99 ? -8.099 -3.632 -3.196 1.00 85.44 99 THR A C 1
ATOM 724 O O . THR A 1 99 ? -8.353 -4.254 -4.231 1.00 85.44 99 THR A O 1
ATOM 727 N N . ARG A 1 100 ? -8.410 -4.120 -1.986 1.00 80.69 100 ARG A N 1
ATOM 728 C CA . ARG A 1 100 ? -9.149 -5.375 -1.839 1.00 80.69 100 ARG A CA 1
ATOM 729 C C . ARG A 1 100 ? -10.477 -5.260 -2.586 1.00 80.69 100 ARG A C 1
ATOM 731 O O . ARG A 1 100 ? -11.161 -4.245 -2.438 1.00 80.69 100 ARG A O 1
ATOM 738 N N . PRO A 1 101 ? -10.874 -6.291 -3.352 1.00 67.69 101 PRO A N 1
ATOM 739 C CA . PRO A 1 101 ? -12.224 -6.355 -3.880 1.00 67.69 101 PRO A CA 1
ATOM 740 C C . PRO A 1 101 ? -13.176 -6.170 -2.705 1.00 67.69 101 PRO A C 1
ATOM 742 O O . PRO A 1 101 ? -13.146 -6.961 -1.760 1.00 67.69 101 PRO A O 1
ATOM 745 N N . SER A 1 102 ? -13.970 -5.099 -2.721 1.00 57.34 102 SER A N 1
ATOM 746 C CA . SER A 1 102 ? -15.023 -4.950 -1.729 1.00 57.34 102 SER A CA 1
ATOM 747 C C . SER A 1 102 ? -15.954 -6.139 -1.920 1.00 57.34 102 SER A C 1
ATOM 749 O O . SER A 1 102 ? -16.698 -6.211 -2.898 1.00 57.34 102 SER A O 1
ATOM 751 N N . SER A 1 103 ? -15.914 -7.095 -0.995 1.00 52.41 103 SER A N 1
ATOM 752 C CA . SER A 1 103 ? -16.834 -8.234 -0.952 1.00 52.41 103 SER A CA 1
ATOM 753 C C . SER A 1 103 ? -18.286 -7.814 -0.660 1.00 52.41 103 SER A C 1
ATOM 755 O O . SER A 1 103 ? -19.159 -8.659 -0.511 1.00 52.41 103 SER A O 1
ATOM 757 N N . THR A 1 104 ? -18.562 -6.509 -0.655 1.00 45.03 104 THR A N 1
ATOM 758 C CA . THR A 1 104 ? -19.882 -5.878 -0.601 1.00 45.03 104 THR A CA 1
ATOM 759 C C . THR A 1 104 ? -19.884 -4.616 -1.462 1.00 45.03 104 THR A C 1
ATOM 761 O O . THR A 1 104 ? -20.070 -3.505 -0.977 1.00 45.03 104 THR A O 1
ATOM 764 N N . ALA A 1 105 ? -19.663 -4.781 -2.764 1.00 45.91 105 ALA A N 1
ATOM 765 C CA . ALA A 1 105 ? -20.103 -3.809 -3.757 1.00 45.91 105 ALA A CA 1
ATOM 766 C C . ALA A 1 105 ? -21.280 -4.395 -4.550 1.00 45.91 105 ALA A C 1
ATOM 768 O O . ALA A 1 105 ? -21.206 -4.608 -5.759 1.00 45.91 105 ALA A O 1
ATOM 769 N N . THR A 1 106 ? -22.415 -4.605 -3.875 1.00 36.19 106 THR A N 1
ATOM 770 C CA . THR A 1 106 ? -23.664 -4.128 -4.477 1.00 36.19 106 THR A CA 1
ATOM 771 C C . THR A 1 106 ? -23.390 -2.672 -4.817 1.00 36.19 106 THR A C 1
ATOM 773 O O . THR A 1 106 ? -23.193 -1.860 -3.917 1.00 36.19 106 THR A O 1
ATOM 776 N N . LYS A 1 107 ? -23.255 -2.369 -6.108 1.00 42.62 107 LYS A N 1
ATOM 777 C CA . LYS A 1 107 ? -23.290 -0.997 -6.599 1.00 42.62 107 LYS A CA 1
ATOM 778 C C . LYS A 1 107 ? -24.598 -0.403 -6.078 1.00 42.62 107 LYS A C 1
ATOM 780 O O . LYS A 1 107 ? -25.659 -0.749 -6.579 1.00 42.62 107 LYS A O 1
ATOM 785 N N . SER A 1 108 ? -24.538 0.375 -5.008 1.00 38.97 108 SER A N 1
ATOM 786 C CA . SER A 1 108 ? -25.610 1.299 -4.687 1.00 38.97 108 SER A CA 1
ATOM 787 C C . SER A 1 108 ? -25.439 2.444 -5.667 1.00 38.97 108 SER A C 1
ATOM 789 O O . SER A 1 108 ? -24.438 3.159 -5.608 1.00 38.97 108 SER A O 1
ATOM 791 N N . ASP A 1 109 ? -26.366 2.518 -6.614 1.00 37.91 109 ASP A N 1
ATOM 792 C CA . ASP A 1 109 ? -26.517 3.624 -7.545 1.00 37.91 109 ASP A CA 1
ATOM 793 C C . ASP A 1 109 ? -26.406 4.970 -6.806 1.00 37.91 109 ASP A C 1
ATOM 795 O O . ASP A 1 109 ? -26.926 5.135 -5.697 1.00 37.91 109 ASP A O 1
ATOM 799 N N . GLU A 1 110 ? -25.700 5.916 -7.425 1.00 42.59 110 GLU A N 1
ATOM 800 C CA . GLU A 1 110 ? -25.369 7.256 -6.922 1.00 42.59 110 GLU A CA 1
ATOM 801 C C . GLU A 1 110 ? -26.582 8.207 -6.806 1.00 42.59 110 GLU A C 1
ATOM 803 O O . GLU A 1 110 ? -26.496 9.368 -7.190 1.00 42.59 110 GLU A O 1
ATOM 808 N N . ASP A 1 111 ? -27.717 7.753 -6.264 1.00 45.09 111 ASP A N 1
ATOM 809 C CA . ASP A 1 111 ? -28.843 8.646 -5.932 1.00 45.09 111 ASP A CA 1
ATOM 810 C C . ASP A 1 111 ? -29.741 8.145 -4.779 1.00 45.09 111 ASP A C 1
ATOM 812 O O . ASP A 1 111 ? -30.942 8.407 -4.735 1.00 45.09 111 ASP A O 1
ATOM 816 N N . SER A 1 112 ? -29.191 7.391 -3.819 1.00 43.84 112 SER A N 1
ATOM 817 C CA . SER A 1 112 ? -29.928 7.043 -2.591 1.00 43.84 112 SER A CA 1
ATOM 818 C C . SER A 1 112 ? -29.580 8.001 -1.445 1.00 43.84 112 SER A C 1
ATOM 820 O O . SER A 1 112 ? -28.392 8.196 -1.171 1.00 43.84 112 SER A O 1
ATOM 822 N N . PRO A 1 113 ? -30.569 8.585 -0.736 1.00 48.12 113 PRO A N 1
ATOM 823 C CA . PRO A 1 113 ? -30.300 9.446 0.406 1.00 48.12 113 PRO A CA 1
ATOM 824 C C . PRO A 1 113 ? -29.539 8.663 1.476 1.00 48.12 113 PRO A C 1
ATOM 826 O O . PRO A 1 113 ? -29.839 7.498 1.744 1.00 48.12 113 PRO A O 1
ATOM 829 N N . ILE A 1 114 ? -28.577 9.323 2.118 1.00 44.44 114 ILE A N 1
ATOM 830 C CA . ILE A 1 114 ? -27.896 8.849 3.326 1.00 44.44 114 ILE A CA 1
ATOM 831 C C . ILE A 1 114 ? -28.927 8.817 4.470 1.00 44.44 114 ILE A C 1
ATOM 833 O O . ILE A 1 114 ? -28.978 9.701 5.318 1.00 44.44 114 ILE A O 1
ATOM 837 N N . GLU A 1 115 ? -29.787 7.809 4.483 1.00 58.69 115 GLU A N 1
ATOM 838 C CA . GLU A 1 115 ? -30.741 7.518 5.550 1.00 58.69 115 GLU A CA 1
ATOM 839 C C . GLU A 1 115 ? -30.536 6.041 5.903 1.00 58.69 115 GLU A C 1
ATOM 841 O O . GLU A 1 115 ? -31.139 5.147 5.326 1.00 58.69 115 GLU A O 1
ATOM 846 N N . GLN A 1 116 ? -29.634 5.675 6.807 1.00 58.88 116 GLN A N 1
ATOM 847 C CA . GLN A 1 116 ? -29.817 5.873 8.239 1.00 58.88 116 GLN A CA 1
ATOM 848 C C . GLN A 1 116 ? -28.464 5.688 8.933 1.00 58.88 116 GLN A C 1
ATOM 850 O O . GLN A 1 116 ? -27.903 4.592 8.932 1.00 58.88 116 GLN A O 1
ATOM 855 N N . VAL A 1 117 ? -27.952 6.737 9.576 1.00 62.94 117 VAL A N 1
ATOM 856 C CA . VAL A 1 117 ? -26.848 6.583 10.531 1.00 62.94 117 VAL A CA 1
ATOM 857 C C . VAL A 1 117 ? -27.384 5.741 11.697 1.00 62.94 117 VAL A C 1
ATOM 859 O O . VAL A 1 117 ? -28.377 6.148 12.313 1.00 62.94 117 VAL A O 1
ATOM 862 N N . PRO A 1 118 ? -26.808 4.560 12.001 1.00 69.00 118 PRO A N 1
ATOM 863 C CA . PRO A 1 118 ? -27.260 3.772 13.138 1.00 69.00 118 PRO A CA 1
ATOM 864 C C . PRO A 1 118 ? -27.110 4.627 14.393 1.00 69.00 118 PRO A C 1
ATOM 866 O O . PRO A 1 118 ? -26.093 5.293 14.580 1.00 69.00 118 PRO A O 1
ATOM 869 N N . LYS A 1 119 ? -28.133 4.644 15.253 1.00 88.69 119 LYS A N 1
ATOM 870 C CA . LYS A 1 119 ? -28.045 5.400 16.505 1.00 88.69 119 LYS A CA 1
ATOM 871 C C . LYS A 1 119 ? -26.838 4.888 17.293 1.00 88.69 119 LYS A C 1
ATOM 873 O O . LYS A 1 119 ? -26.683 3.680 17.465 1.00 88.69 119 LYS A O 1
ATOM 878 N N . VAL A 1 120 ? -26.013 5.800 17.784 1.00 92.19 120 VAL A N 1
ATOM 879 C CA . VAL A 1 120 ? -24.823 5.478 18.577 1.00 92.19 120 VAL A CA 1
ATOM 880 C C . VAL A 1 120 ? -25.061 5.770 20.056 1.00 92.19 120 VAL A C 1
ATOM 882 O O . VAL A 1 120 ? -25.846 6.651 20.409 1.00 92.19 120 VAL A O 1
ATOM 885 N N . ALA A 1 121 ? -24.414 4.999 20.923 1.00 92.94 121 ALA A N 1
ATOM 886 C CA . ALA A 1 121 ? -24.387 5.187 22.369 1.00 92.94 121 ALA A CA 1
ATOM 887 C C . ALA A 1 121 ? -22.932 5.240 22.853 1.00 92.94 121 ALA A C 1
ATOM 889 O O . ALA A 1 121 ? -22.037 4.734 22.184 1.00 92.94 121 ALA A O 1
ATOM 890 N N . ILE A 1 122 ? -22.694 5.828 24.022 1.00 94.06 122 ILE A N 1
ATOM 891 C CA . ILE A 1 122 ? -21.368 5.865 24.645 1.00 94.06 122 ILE A CA 1
ATOM 892 C C . ILE A 1 122 ? -21.280 4.750 25.688 1.00 94.06 122 ILE A C 1
ATOM 894 O O . ILE A 1 122 ? -22.155 4.645 26.551 1.00 94.06 122 ILE A O 1
ATOM 898 N N . ASP A 1 123 ? -20.231 3.928 25.621 1.00 94.69 123 ASP A N 1
ATOM 899 C CA . ASP A 1 123 ? -19.928 2.940 26.658 1.00 94.69 123 ASP A CA 1
ATOM 900 C C . ASP A 1 123 ? -19.553 3.670 27.965 1.00 94.69 123 ASP A C 1
ATOM 902 O O . ASP A 1 123 ? -18.531 4.364 28.001 1.00 94.69 123 ASP A O 1
ATOM 906 N N . PRO A 1 124 ? -20.324 3.520 29.061 1.00 93.44 124 PRO A N 1
ATOM 907 C CA . PRO A 1 124 ? -20.092 4.254 30.309 1.00 93.44 124 PRO A CA 1
ATOM 908 C C . PRO A 1 124 ? -18.785 3.859 31.021 1.00 93.44 124 PRO A C 1
ATOM 910 O O . PRO A 1 124 ? -18.356 4.542 31.950 1.00 93.44 124 PRO A O 1
ATOM 913 N N . VAL A 1 125 ? -18.147 2.752 30.627 1.00 94.75 125 VAL A N 1
ATOM 914 C CA . VAL A 1 125 ? -16.905 2.269 31.243 1.00 94.75 125 VAL A CA 1
ATOM 915 C C . VAL A 1 125 ? -15.675 2.914 30.609 1.00 94.75 125 VAL A C 1
ATOM 917 O O . VAL A 1 125 ? -14.754 3.299 31.332 1.00 94.75 125 VAL A O 1
ATOM 920 N N . CYS A 1 126 ? -15.642 3.019 29.278 1.00 93.75 126 CYS A N 1
ATOM 921 C CA . CYS A 1 126 ? -14.449 3.423 28.522 1.00 93.75 126 CYS A CA 1
ATOM 922 C C . CYS A 1 126 ? -14.647 4.632 27.596 1.00 93.75 126 CYS A C 1
ATOM 924 O O . CYS A 1 126 ? -13.687 5.041 26.950 1.00 93.75 126 CYS A O 1
ATOM 926 N N . ALA A 1 127 ? -15.859 5.188 27.525 1.00 92.62 127 ALA A N 1
ATOM 927 C CA . ALA A 1 127 ? -16.247 6.295 26.649 1.00 92.62 127 ALA A CA 1
ATOM 928 C C . ALA A 1 127 ? -16.142 6.012 25.136 1.00 92.62 127 ALA A C 1
ATOM 930 O O . ALA A 1 127 ? -16.209 6.933 24.325 1.00 92.62 127 ALA A O 1
ATOM 931 N N . MET A 1 128 ? -16.010 4.745 24.732 1.00 94.25 128 MET A N 1
ATOM 932 C CA . MET A 1 128 ? -16.039 4.364 23.320 1.00 94.25 128 MET A CA 1
ATOM 933 C C . MET A 1 128 ? -17.459 4.496 22.756 1.00 94.25 128 MET A C 1
ATOM 935 O O . MET A 1 128 ? -18.422 4.038 23.373 1.00 94.25 128 MET A O 1
ATOM 939 N N . GLU A 1 129 ? -17.580 5.089 21.569 1.00 94.25 129 GLU A N 1
ATOM 940 C CA . GLU A 1 129 ? -18.832 5.129 20.813 1.00 94.25 129 GLU A CA 1
ATOM 941 C C . GLU A 1 129 ? -19.158 3.739 20.245 1.00 94.25 129 GLU A C 1
ATOM 943 O O . GLU A 1 129 ? -18.302 3.069 19.665 1.00 94.25 129 GLU A O 1
ATOM 948 N N . VAL A 1 130 ? -20.399 3.290 20.432 1.00 92.81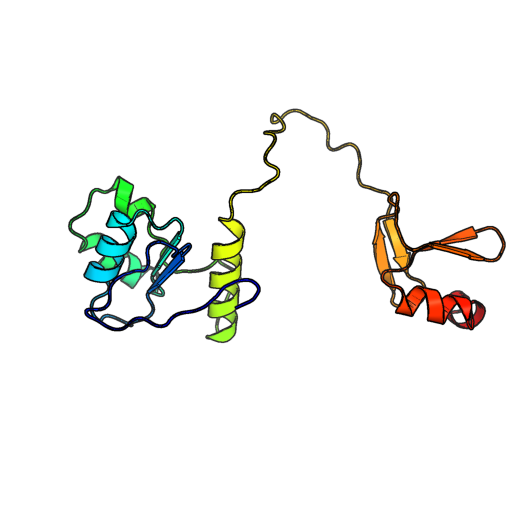 130 VAL A N 1
ATOM 949 C CA . VAL A 1 130 ? -20.877 1.974 20.007 1.00 92.81 130 VAL A CA 1
ATOM 950 C C . VAL A 1 130 ? -22.190 2.087 19.244 1.00 92.81 130 VAL A C 1
ATOM 952 O O . VAL A 1 130 ? -23.122 2.775 19.663 1.00 92.81 130 VAL A O 1
ATOM 955 N N . ALA A 1 131 ? -22.289 1.372 18.125 1.00 91.94 131 ALA A N 1
ATOM 956 C CA . ALA A 1 131 ? -23.518 1.312 17.346 1.00 91.94 131 ALA A CA 1
ATOM 957 C C . ALA A 1 131 ? -24.605 0.532 18.108 1.00 91.94 131 ALA A C 1
ATOM 959 O O . ALA A 1 131 ? -24.374 -0.582 18.587 1.00 91.94 131 ALA A O 1
ATOM 960 N N . MET A 1 132 ? -25.810 1.098 18.204 1.00 92.19 132 MET A N 1
ATOM 961 C CA . MET A 1 132 ? -26.992 0.426 18.749 1.00 92.19 132 MET A CA 1
ATOM 962 C C . MET A 1 132 ? -27.678 -0.385 17.646 1.00 92.19 132 MET A C 1
ATOM 964 O O . MET A 1 132 ? -28.691 0.031 17.086 1.00 92.19 132 MET A O 1
ATOM 968 N N . VAL A 1 133 ? -27.102 -1.540 17.319 1.00 88.56 133 VAL A N 1
ATOM 969 C CA . VAL A 1 133 ? -27.624 -2.474 16.314 1.00 88.56 133 VAL A CA 1
ATOM 970 C C . VAL A 1 133 ? -28.061 -3.785 16.965 1.00 88.56 133 VAL A C 1
ATOM 972 O O . VAL A 1 133 ? -27.769 -4.060 18.134 1.00 88.56 133 VAL A O 1
ATOM 975 N N . GLU A 1 134 ? -28.796 -4.605 16.218 1.00 82.31 134 GLU A N 1
ATOM 976 C CA . GLU A 1 134 ? -29.162 -5.944 16.671 1.00 82.31 134 GLU A CA 1
ATOM 977 C C . GLU A 1 134 ? -27.893 -6.774 16.935 1.00 82.31 134 GLU A C 1
ATOM 979 O O . GLU A 1 134 ? -26.983 -6.830 16.112 1.00 82.31 134 GLU A O 1
ATOM 984 N N . GLY A 1 135 ? -27.803 -7.368 18.128 1.00 85.81 135 GLY A N 1
ATOM 985 C CA . GLY A 1 135 ? -26.610 -8.087 18.587 1.00 85.81 135 GLY A CA 1
ATOM 986 C C . GLY A 1 135 ? -25.609 -7.251 19.396 1.00 85.81 135 GLY A C 1
ATOM 987 O O . GLY A 1 135 ? -24.706 -7.836 19.998 1.00 85.81 135 GLY A O 1
ATOM 988 N N . SER A 1 136 ? -25.778 -5.925 19.500 1.00 90.25 136 SER A N 1
ATOM 989 C CA . SER A 1 136 ? -24.927 -5.100 20.368 1.00 90.25 136 SER A CA 1
ATOM 990 C C . SER A 1 136 ? -24.990 -5.563 21.825 1.00 90.25 136 SER A C 1
ATOM 992 O O . SER A 1 136 ? -26.051 -5.882 22.374 1.00 90.25 136 SER A O 1
ATOM 994 N N . LEU A 1 137 ? -23.829 -5.581 22.485 1.00 94.81 137 LEU A N 1
ATOM 995 C CA . LEU A 1 137 ? -23.738 -5.944 23.893 1.00 94.81 137 LEU A CA 1
ATOM 996 C C . LEU A 1 137 ? -24.432 -4.881 24.738 1.00 94.81 137 LEU A C 1
ATOM 998 O O . LEU A 1 137 ? -23.939 -3.766 24.872 1.00 94.81 137 LEU A O 1
ATOM 1002 N N . GLN A 1 138 ? -25.553 -5.261 25.346 1.00 94.62 138 GLN A N 1
ATOM 1003 C CA . GLN A 1 138 ? -26.338 -4.375 26.200 1.00 94.62 138 GLN A CA 1
ATOM 1004 C C . GLN A 1 138 ? -26.654 -4.985 27.569 1.00 94.62 138 GLN A C 1
ATOM 1006 O O . GLN A 1 138 ? -26.643 -6.212 27.748 1.00 94.62 138 GLN A O 1
ATOM 1011 N N . LEU A 1 139 ? -26.928 -4.115 28.537 1.00 95.06 139 LEU A N 1
ATOM 1012 C CA . LEU A 1 139 ? -27.422 -4.434 29.876 1.00 95.06 139 LEU A CA 1
ATOM 1013 C C . LEU A 1 139 ? -28.470 -3.386 30.262 1.00 95.06 139 LEU A C 1
ATOM 1015 O O . LEU A 1 139 ? -28.257 -2.194 30.060 1.00 95.06 139 LEU A O 1
ATOM 1019 N N . LYS A 1 140 ? -29.586 -3.818 30.848 1.00 94.19 140 LYS A N 1
ATOM 1020 C CA . LYS A 1 140 ? -30.585 -2.905 31.406 1.00 94.19 140 LYS A CA 1
ATOM 1021 C C . LYS A 1 140 ? -30.252 -2.620 32.871 1.00 94.19 140 LYS A C 1
ATOM 1023 O O . LYS A 1 140 ? -30.144 -3.560 33.654 1.00 94.19 140 LYS A O 1
ATOM 1028 N N . PHE A 1 141 ? -30.118 -1.349 33.238 1.00 92.94 141 PHE A N 1
ATOM 1029 C CA . PHE A 1 141 ? -29.926 -0.901 34.619 1.00 92.94 141 PHE A CA 1
ATOM 1030 C C . PHE A 1 141 ? -30.842 0.294 34.892 1.00 92.94 141 PHE A C 1
ATOM 1032 O O . PHE A 1 141 ? -30.958 1.181 34.052 1.00 92.94 141 PHE A O 1
ATOM 1039 N N . ASP A 1 142 ? -31.551 0.269 36.021 1.00 90.62 142 ASP A 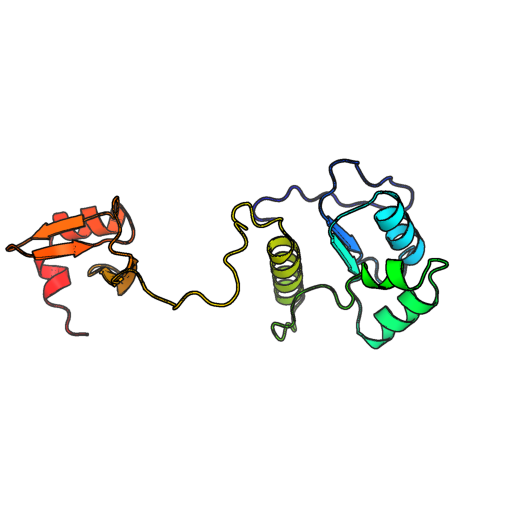N 1
ATOM 1040 C CA . ASP A 1 142 ? -32.542 1.289 36.402 1.00 90.62 142 ASP A CA 1
ATOM 1041 C C . ASP A 1 142 ? -33.533 1.657 35.272 1.00 90.62 142 ASP A C 1
ATOM 1043 O O . ASP A 1 142 ? -33.783 2.811 34.931 1.00 90.62 142 ASP A O 1
ATOM 1047 N N . GLY A 1 143 ? -34.040 0.632 34.580 1.00 89.06 143 GLY A N 1
ATOM 1048 C CA . GLY A 1 143 ? -34.991 0.811 33.482 1.00 89.06 143 GLY A CA 1
ATOM 1049 C C . GLY A 1 143 ? -34.387 1.254 32.142 1.00 89.06 143 GLY A C 1
ATOM 1050 O O . GLY A 1 143 ? -35.081 1.139 31.130 1.00 89.06 143 GLY A O 1
ATOM 1051 N N . ARG A 1 144 ? -33.115 1.673 32.091 1.00 90.31 144 ARG A N 1
ATOM 1052 C CA . ARG A 1 144 ? -32.443 2.192 30.886 1.00 90.31 144 ARG A CA 1
ATOM 1053 C C . ARG A 1 144 ? -31.472 1.168 30.274 1.00 90.31 144 ARG A C 1
ATOM 1055 O O . ARG A 1 144 ? -30.773 0.479 31.021 1.00 90.31 144 ARG A O 1
ATOM 1062 N N . PRO A 1 145 ? -31.426 1.020 28.936 1.00 93.25 145 PRO A N 1
ATOM 1063 C CA . PRO A 1 145 ? -30.419 0.195 28.279 1.00 93.25 145 PRO A CA 1
ATOM 1064 C C . PRO A 1 145 ? -29.073 0.929 28.212 1.00 93.25 145 PRO A C 1
ATOM 1066 O O . PRO A 1 145 ? -29.012 2.087 27.803 1.00 93.25 145 PRO A O 1
ATOM 1069 N N . TYR A 1 146 ? -28.003 0.228 28.575 1.00 94.44 146 TYR A N 1
ATOM 1070 C CA . TYR A 1 146 ? -26.614 0.645 28.392 1.00 94.44 146 TYR A CA 1
ATOM 1071 C C . TYR A 1 146 ? -25.939 -0.288 27.393 1.00 94.44 146 TYR A C 1
ATOM 1073 O O . TYR A 1 146 ? -26.176 -1.498 27.433 1.00 94.44 146 TYR A O 1
ATOM 1081 N N . TYR A 1 147 ? -25.102 0.273 26.524 1.00 96.19 147 TYR A N 1
ATOM 1082 C CA . TYR A 1 147 ? -24.401 -0.438 25.455 1.00 96.19 147 TYR A CA 1
ATOM 1083 C C . TYR A 1 147 ? -22.896 -0.444 25.730 1.00 96.19 147 TYR A C 1
ATOM 1085 O O . TYR A 1 147 ? -22.375 0.503 26.313 1.00 96.19 147 TYR A O 1
ATOM 1093 N N . PHE A 1 148 ? -22.210 -1.517 25.331 1.00 96.19 148 PHE A N 1
ATOM 1094 C CA . PHE A 1 148 ? -20.808 -1.753 25.678 1.00 96.19 148 PHE A CA 1
ATOM 1095 C C . PHE A 1 148 ? -19.981 -2.158 24.460 1.00 96.19 148 PHE A C 1
ATOM 1097 O O . PHE A 1 148 ? -20.438 -2.954 23.638 1.00 96.19 148 PHE A O 1
ATOM 1104 N N . CYS A 1 149 ? -18.736 -1.686 24.383 1.00 94.56 149 CYS A N 1
ATOM 1105 C CA . CYS A 1 149 ? -17.820 -2.006 23.284 1.00 94.56 149 CYS A CA 1
ATOM 1106 C C . CYS A 1 149 ? -17.310 -3.452 23.338 1.00 94.56 149 CYS A C 1
ATOM 1108 O O . CYS A 1 149 ? -16.834 -3.997 22.345 1.00 94.56 149 CYS A O 1
ATOM 1110 N N . GLY A 1 150 ? -17.430 -4.099 24.499 1.00 93.62 150 GLY A N 1
ATOM 1111 C CA . GLY A 1 150 ? -16.975 -5.464 24.693 1.00 93.62 150 GLY A CA 1
ATOM 1112 C C . GLY A 1 150 ? -17.509 -6.111 25.964 1.00 93.62 150 GLY A C 1
ATOM 1113 O O . GLY A 1 150 ? -18.072 -5.474 26.859 1.00 93.62 150 GLY A O 1
ATOM 1114 N N . THR A 1 151 ? -17.289 -7.422 26.073 1.00 95.62 151 THR A N 1
ATOM 1115 C CA . THR A 1 151 ? -17.728 -8.216 27.229 1.00 95.62 151 THR A CA 1
ATOM 1116 C C . THR A 1 151 ? -17.060 -7.777 28.529 1.00 95.62 151 THR A C 1
ATOM 1118 O O . THR A 1 151 ? -17.650 -7.939 29.592 1.00 95.62 151 THR A O 1
ATOM 1121 N N . GLY A 1 152 ? -15.841 -7.230 28.454 1.00 95.62 152 GLY A N 1
ATOM 1122 C CA . GLY A 1 152 ? -15.125 -6.676 29.604 1.00 95.62 152 GLY A CA 1
ATOM 1123 C C . GLY A 1 152 ? -15.861 -5.485 30.218 1.00 95.62 152 GLY A C 1
ATOM 1124 O O . GLY A 1 152 ? -16.201 -5.540 31.397 1.00 95.62 152 GLY A O 1
ATOM 1125 N N . CYS A 1 153 ? -16.201 -4.472 29.411 1.00 96.12 153 CYS A N 1
ATOM 1126 C CA . CYS A 1 153 ? -16.972 -3.310 29.862 1.00 96.12 153 CYS A CA 1
ATOM 1127 C C . CYS A 1 153 ? -18.348 -3.713 30.400 1.00 96.12 153 CYS A C 1
ATOM 1129 O O . CYS A 1 153 ? -18.714 -3.315 31.502 1.00 96.12 153 CYS A O 1
ATOM 1131 N N . LYS A 1 154 ? -19.070 -4.602 29.700 1.00 96.50 154 LYS A N 1
ATOM 1132 C CA . LYS A 1 154 ? -20.367 -5.107 30.181 1.00 96.50 154 LYS A CA 1
ATOM 1133 C C . LYS A 1 154 ? -20.259 -5.774 31.557 1.00 96.50 154 LYS A C 1
ATOM 1135 O O . LYS A 1 154 ? -21.100 -5.536 32.420 1.00 96.50 154 LYS A O 1
ATOM 1140 N N . LYS A 1 155 ? -19.238 -6.614 31.773 1.00 96.94 155 LYS A N 1
ATOM 1141 C CA . LYS A 1 155 ? -18.995 -7.279 33.066 1.00 96.94 155 LYS A CA 1
ATOM 1142 C C . LYS A 1 155 ? -18.601 -6.280 34.155 1.00 96.94 155 LYS A C 1
ATOM 1144 O O . LYS A 1 155 ? -19.112 -6.382 35.264 1.00 96.94 155 LYS A O 1
ATOM 1149 N N . ALA A 1 156 ? -17.729 -5.323 33.838 1.00 95.19 156 ALA A N 1
ATOM 1150 C CA . ALA A 1 156 ? -17.294 -4.286 34.770 1.00 95.19 156 ALA A CA 1
ATOM 1151 C C . ALA A 1 156 ? -18.475 -3.418 35.229 1.00 95.19 156 ALA A C 1
ATOM 1153 O O . ALA A 1 156 ? -18.693 -3.255 36.429 1.00 95.19 156 ALA A O 1
ATOM 1154 N N . PHE A 1 157 ? -19.299 -2.962 34.282 1.00 95.44 157 PHE A N 1
ATOM 1155 C CA . PHE A 1 157 ? -20.515 -2.216 34.579 1.00 95.44 157 PHE A CA 1
ATOM 1156 C C . PHE A 1 157 ? -21.502 -3.047 35.399 1.00 95.44 157 PHE A C 1
ATOM 1158 O O . PHE A 1 157 ? -22.002 -2.558 36.398 1.00 95.44 157 PHE A O 1
ATOM 1165 N N . ALA A 1 158 ? -21.740 -4.317 35.051 1.00 94.31 158 ALA A N 1
ATOM 1166 C CA . ALA A 1 158 ? -22.634 -5.189 35.819 1.00 94.31 158 ALA A CA 1
ATOM 1167 C C . ALA A 1 158 ? -22.166 -5.420 37.271 1.00 94.31 158 ALA A C 1
ATOM 1169 O O . ALA A 1 158 ? -23.003 -5.619 38.148 1.00 94.31 158 ALA A O 1
ATOM 1170 N N . ALA A 1 159 ? -20.854 -5.393 37.527 1.00 95.94 159 ALA A N 1
ATOM 1171 C CA . ALA A 1 159 ? -20.291 -5.577 38.862 1.00 95.94 159 ALA A CA 1
ATOM 1172 C C . ALA A 1 159 ? -20.450 -4.338 39.758 1.00 95.94 159 ALA A C 1
ATOM 1174 O O . ALA A 1 159 ? -20.646 -4.482 40.963 1.00 95.94 159 ALA A O 1
ATOM 1175 N N . ASN A 1 160 ? -20.360 -3.128 39.194 1.00 93.12 160 ASN A N 1
ATOM 1176 C CA . ASN A 1 160 ? -20.531 -1.888 39.952 1.00 93.12 160 ASN A CA 1
ATOM 1177 C C . ASN A 1 160 ? -21.067 -0.738 39.073 1.00 93.12 160 ASN A C 1
ATOM 1179 O O . ASN A 1 160 ? -20.302 0.154 38.713 1.00 93.12 160 ASN A O 1
ATOM 1183 N N . PRO A 1 161 ? -22.368 -0.721 38.726 1.00 92.12 161 PRO A N 1
ATOM 1184 C CA . PRO A 1 161 ? -22.918 0.268 37.794 1.00 92.12 161 PRO A CA 1
ATOM 1185 C C . PRO A 1 161 ? -22.757 1.716 38.277 1.00 92.12 161 PRO A C 1
ATOM 1187 O O . PRO A 1 161 ? -22.413 2.602 37.499 1.00 92.12 161 PRO A O 1
ATOM 1190 N N . GLN A 1 162 ? -22.962 1.966 39.575 1.00 91.12 162 GLN A N 1
ATOM 1191 C CA . GLN A 1 162 ? -22.974 3.322 40.135 1.00 91.12 162 GLN A CA 1
ATOM 1192 C C . GLN A 1 162 ? -21.631 4.053 39.993 1.00 91.12 162 GLN A C 1
ATOM 1194 O O . GLN A 1 162 ? -21.620 5.272 39.845 1.00 91.12 162 GLN A O 1
ATOM 1199 N N . SER A 1 163 ? -20.500 3.337 39.981 1.00 91.12 163 SER A N 1
ATOM 1200 C CA . SER A 1 163 ? -19.177 3.963 39.833 1.00 91.12 163 SER A CA 1
ATOM 1201 C C . SER A 1 163 ? -18.942 4.575 38.447 1.00 91.12 163 SER A C 1
ATOM 1203 O O . SER A 1 163 ? -18.123 5.486 38.314 1.00 91.12 163 SER A O 1
ATOM 1205 N N . TYR A 1 164 ? -19.666 4.095 37.433 1.00 89.81 164 TYR A N 1
ATOM 1206 C CA . TYR A 1 164 ? -19.583 4.571 36.051 1.00 89.81 164 TYR A CA 1
ATOM 1207 C C . TYR A 1 164 ? -20.648 5.620 35.725 1.00 89.81 164 TYR A C 1
ATOM 1209 O O . TYR A 1 164 ? -20.457 6.419 34.818 1.00 89.81 164 TYR A O 1
ATOM 1217 N N . LEU A 1 165 ? -21.754 5.643 36.473 1.00 85.88 165 LEU A N 1
ATOM 1218 C CA . LEU A 1 165 ? -22.847 6.598 36.263 1.00 85.88 165 LEU A CA 1
ATOM 1219 C C . LEU A 1 165 ? -22.618 7.951 36.943 1.00 85.88 165 LEU A C 1
ATOM 1221 O O . LEU A 1 165 ? -23.231 8.935 36.549 1.00 85.88 165 LEU A O 1
ATOM 1225 N N . ASN A 1 166 ? -21.727 8.005 37.934 1.00 73.69 166 ASN A N 1
ATOM 1226 C CA . ASN A 1 166 ? -21.415 9.224 38.685 1.00 73.69 166 ASN A CA 1
ATOM 1227 C C . ASN A 1 166 ? -20.220 10.010 38.115 1.00 73.69 166 ASN A C 1
ATOM 1229 O O . ASN A 1 166 ? -19.725 10.924 38.770 1.00 73.69 166 ASN A O 1
ATOM 1233 N N . ARG A 1 167 ? -19.711 9.638 36.935 1.00 65.06 167 ARG A N 1
ATOM 1234 C CA . ARG A 1 167 ? -18.653 10.394 36.257 1.00 65.06 167 ARG A CA 1
ATOM 1235 C C . ARG A 1 167 ? -19.316 11.460 35.388 1.00 65.06 167 ARG A C 1
ATOM 1237 O O . ARG A 1 167 ? -19.901 11.125 34.362 1.00 65.06 167 ARG A O 1
ATOM 1244 N N . GLU A 1 168 ? -19.281 12.717 35.830 1.00 45.22 168 GLU A N 1
ATOM 1245 C CA . GLU A 1 168 ? -19.571 13.850 34.942 1.00 45.22 168 GLU A CA 1
ATOM 1246 C C . GLU A 1 168 ? -18.584 13.845 33.754 1.00 45.22 168 GLU A C 1
ATOM 1248 O O . GLU A 1 168 ? -17.452 13.375 33.927 1.00 45.22 168 GLU A O 1
ATOM 1253 N N . PRO A 1 169 ? -19.026 14.279 32.558 1.00 50.16 169 PRO A N 1
ATOM 1254 C CA . PRO A 1 169 ? -18.207 14.298 31.345 1.00 50.16 169 PRO A CA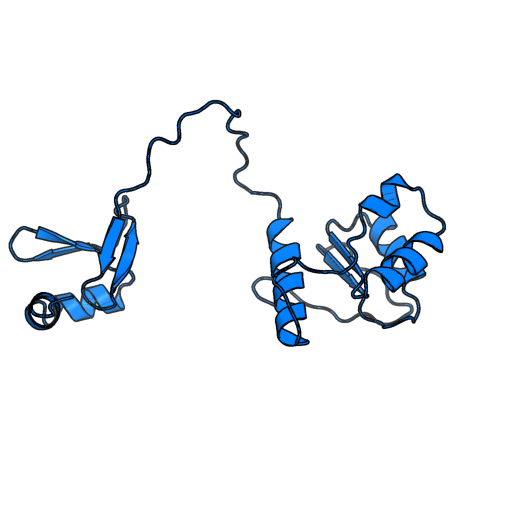 1
ATOM 1255 C C . PRO A 1 169 ? -16.978 15.210 31.446 1.00 50.16 169 PRO A C 1
ATOM 1257 O O . PRO A 1 169 ? -17.042 16.232 32.167 1.00 50.16 169 PRO A O 1
#